Protein AF-A0A087U0K8-F1 (afdb_monomer)

Mean predicted aligned error: 4.53 Å

Structure (mmCIF, N/CA/C/O backbone):
data_AF-A0A087U0K8-F1
#
_entry.id   AF-A0A087U0K8-F1
#
loop_
_atom_site.group_PDB
_atom_site.id
_atom_site.type_symbol
_atom_site.label_atom_id
_atom_site.label_alt_id
_atom_site.label_comp_id
_atom_site.label_asym_id
_atom_site.label_entity_id
_atom_site.label_seq_id
_atom_site.pdbx_PDB_ins_code
_atom_site.Cartn_x
_atom_site.Cartn_y
_atom_site.Cartn_z
_atom_site.occupancy
_atom_site.B_iso_or_equiv
_atom_site.auth_seq_id
_atom_site.auth_comp_id
_atom_site.auth_asym_id
_atom_site.auth_atom_id
_atom_site.pdbx_PDB_model_num
ATOM 1 N N . MET A 1 1 ? -12.348 -7.953 0.608 1.00 82.06 1 MET A N 1
ATOM 2 C CA . MET A 1 1 ? -11.008 -7.376 0.297 1.00 82.06 1 MET A CA 1
ATOM 3 C C . MET A 1 1 ? -10.969 -6.720 -1.085 1.00 82.06 1 MET A C 1
ATOM 5 O O . MET A 1 1 ? -11.552 -7.266 -2.014 1.00 82.06 1 MET A O 1
ATOM 9 N N . LEU A 1 2 ? -10.263 -5.591 -1.221 1.00 92.62 2 LEU A N 1
ATOM 10 C CA . LEU A 1 2 ? -10.025 -4.867 -2.482 1.00 92.62 2 LEU A CA 1
ATOM 11 C C . LEU A 1 2 ? -8.552 -4.988 -2.902 1.00 92.62 2 LEU A C 1
ATOM 13 O O . LEU A 1 2 ? -7.682 -4.677 -2.095 1.00 92.62 2 LEU A O 1
ATOM 17 N N . SER A 1 3 ? -8.262 -5.374 -4.148 1.00 92.19 3 SER A N 1
ATOM 18 C CA . SER A 1 3 ? -6.882 -5.455 -4.655 1.00 92.19 3 SER A CA 1
ATOM 19 C C . SER A 1 3 ? -6.502 -4.260 -5.528 1.00 92.19 3 SER A C 1
ATOM 21 O O . SER A 1 3 ? -7.296 -3.781 -6.337 1.00 92.19 3 SER A O 1
ATOM 23 N N . LEU A 1 4 ? -5.272 -3.785 -5.349 1.00 90.62 4 LEU A N 1
ATOM 24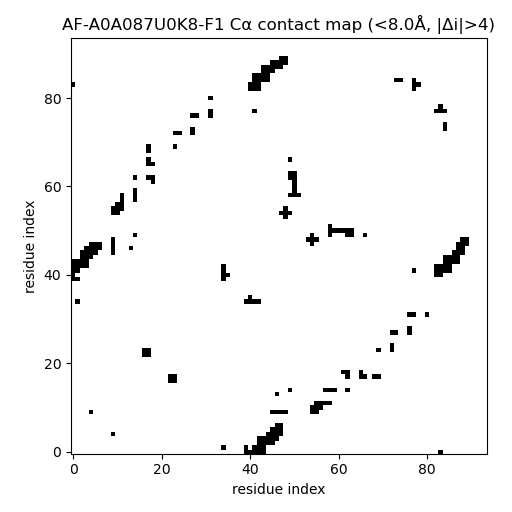 C CA . LEU A 1 4 ? -4.639 -2.720 -6.118 1.00 90.62 4 LEU A CA 1
ATOM 25 C C . LEU A 1 4 ? -3.515 -3.293 -6.977 1.00 90.62 4 LEU A C 1
ATOM 27 O O . LEU A 1 4 ? -2.600 -3.930 -6.456 1.00 90.62 4 LEU A O 1
ATOM 31 N N . GLY A 1 5 ? -3.523 -2.988 -8.270 1.00 88.94 5 GLY A N 1
ATOM 32 C CA . GLY A 1 5 ? -2.470 -3.395 -9.195 1.00 88.94 5 GLY A CA 1
ATOM 33 C C . GLY A 1 5 ? -2.898 -4.561 -10.073 1.00 88.94 5 GLY A C 1
ATOM 34 O O . GLY A 1 5 ? -3.914 -4.493 -10.758 1.00 88.94 5 GLY A O 1
ATOM 35 N N . GLY A 1 6 ? -2.080 -5.609 -10.104 1.00 85.19 6 GLY A N 1
ATOM 36 C CA . GLY A 1 6 ? -2.135 -6.650 -11.126 1.00 85.19 6 GLY A CA 1
ATOM 37 C C . GLY A 1 6 ? -1.274 -6.296 -12.340 1.00 85.19 6 GLY A C 1
ATOM 38 O O . GLY A 1 6 ? -0.830 -5.155 -12.498 1.00 85.19 6 GLY A O 1
ATOM 39 N N . TRP A 1 7 ? -1.008 -7.289 -13.192 1.00 80.94 7 TRP A N 1
ATOM 40 C CA . TRP A 1 7 ? -0.052 -7.183 -14.302 1.00 80.94 7 TRP A CA 1
ATOM 41 C C . TRP A 1 7 ? -0.322 -5.984 -15.224 1.00 80.94 7 TRP A C 1
ATOM 43 O O . TRP A 1 7 ? 0.575 -5.190 -15.487 1.00 80.94 7 TRP A O 1
ATOM 53 N N . GLY A 1 8 ? -1.575 -5.808 -15.657 1.00 81.25 8 GLY A N 1
ATOM 54 C CA . GLY A 1 8 ? -1.951 -4.732 -16.580 1.00 81.25 8 GLY A CA 1
ATOM 55 C C . GLY A 1 8 ? -1.937 -3.327 -15.968 1.00 81.25 8 GLY A C 1
ATOM 56 O O . GLY A 1 8 ? -1.806 -2.349 -16.697 1.00 81.25 8 GLY A O 1
ATOM 57 N N . ASP A 1 9 ? -2.052 -3.211 -14.642 1.00 86.38 9 ASP A N 1
ATOM 58 C CA . ASP A 1 9 ? -2.153 -1.916 -13.963 1.00 86.38 9 ASP A CA 1
ATOM 59 C C . ASP A 1 9 ? -0.817 -1.437 -13.373 1.00 86.38 9 ASP A C 1
ATOM 61 O O . ASP A 1 9 ? -0.628 -0.229 -13.193 1.00 86.38 9 ASP A O 1
ATOM 65 N N . SER A 1 10 ? 0.110 -2.370 -13.107 1.00 83.31 10 SER A N 1
ATOM 66 C CA . SER A 1 10 ? 1.407 -2.201 -12.423 1.00 83.31 10 SER A CA 1
ATOM 67 C C . SER A 1 10 ? 2.430 -1.360 -13.201 1.00 83.31 10 SER A C 1
ATOM 69 O O . SER A 1 10 ? 3.531 -1.793 -13.525 1.00 83.31 10 SER A O 1
ATOM 71 N N . THR A 1 11 ? 2.062 -0.116 -13.483 1.00 83.56 11 THR A N 1
ATOM 72 C CA . THR A 1 11 ? 2.811 0.862 -14.276 1.00 83.56 11 THR A CA 1
ATOM 73 C C . THR A 1 11 ? 3.643 1.807 -13.400 1.00 83.56 11 THR A C 1
ATOM 75 O O . THR A 1 11 ? 3.616 1.745 -12.167 1.00 83.56 11 THR A O 1
ATOM 78 N N . LYS A 1 12 ? 4.353 2.755 -14.032 1.00 85.56 12 LYS A N 1
ATOM 79 C CA . LYS A 1 12 ? 5.179 3.781 -13.367 1.00 85.56 12 LYS A CA 1
ATOM 80 C C . LYS A 1 12 ? 4.444 4.575 -12.273 1.00 85.56 12 LYS A C 1
ATOM 82 O O . LYS A 1 12 ? 5.080 5.037 -11.328 1.00 85.56 12 LYS A O 1
ATOM 87 N N . LYS A 1 13 ? 3.111 4.680 -12.334 1.00 88.50 13 LYS A N 1
ATOM 88 C CA . LYS A 1 13 ? 2.303 5.382 -11.320 1.00 88.50 13 LYS A CA 1
ATOM 89 C C . LYS A 1 13 ? 2.524 4.857 -9.895 1.00 88.50 13 LYS A C 1
ATOM 91 O O . LYS A 1 13 ? 2.447 5.637 -8.951 1.00 88.50 13 LYS A O 1
ATOM 96 N N . TYR A 1 14 ? 2.837 3.567 -9.739 1.00 90.69 14 TYR A N 1
ATOM 97 C CA . TYR A 1 14 ? 3.154 2.973 -8.438 1.00 90.69 14 TYR A CA 1
ATOM 98 C C . TYR A 1 14 ? 4.521 3.427 -7.924 1.00 90.69 14 TYR A C 1
ATOM 100 O O . TYR A 1 14 ? 4.618 3.829 -6.767 1.00 90.69 14 TYR A O 1
ATOM 108 N N . SER A 1 15 ? 5.542 3.467 -8.789 1.00 89.94 15 SER A N 1
ATOM 109 C CA . SER A 1 15 ? 6.852 4.051 -8.456 1.00 89.94 15 SER A CA 1
ATOM 110 C C . SER A 1 15 ? 6.705 5.524 -8.044 1.00 89.94 15 SER A C 1
ATOM 112 O O . SER A 1 15 ? 7.172 5.935 -6.979 1.00 89.94 15 SER A O 1
ATOM 114 N N . ASP A 1 16 ? 5.926 6.299 -8.805 1.00 91.44 16 ASP A N 1
ATOM 115 C CA . ASP A 1 16 ? 5.668 7.714 -8.513 1.00 91.44 16 ASP A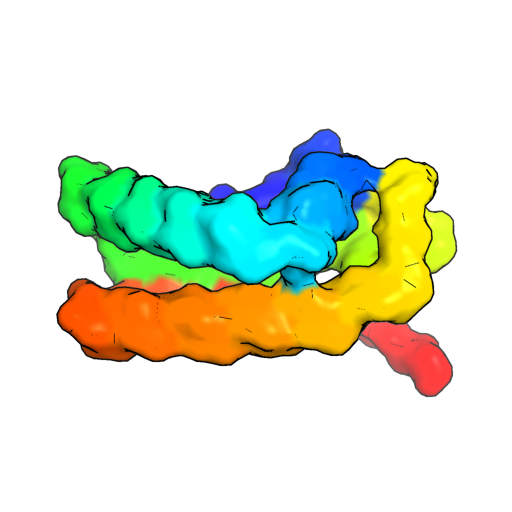 CA 1
ATOM 116 C C . ASP A 1 16 ? 4.891 7.934 -7.211 1.00 91.44 16 ASP A C 1
ATOM 118 O O . ASP A 1 16 ? 5.094 8.951 -6.539 1.00 91.44 16 ASP A O 1
ATOM 122 N N . LEU A 1 17 ? 3.988 7.011 -6.866 1.00 93.81 17 LEU A N 1
ATOM 123 C CA . LEU A 1 17 ? 3.254 7.009 -5.605 1.00 93.81 17 LEU A CA 1
ATOM 124 C C . LEU A 1 17 ? 4.204 6.758 -4.432 1.00 93.81 17 LEU A C 1
ATOM 126 O O . LEU A 1 17 ? 4.229 7.552 -3.489 1.00 93.81 17 LEU A O 1
ATOM 130 N N . VAL A 1 18 ? 4.995 5.681 -4.483 1.00 94.38 18 VAL A N 1
ATOM 131 C CA . VAL A 1 18 ? 5.834 5.284 -3.343 1.00 94.38 18 VAL A CA 1
ATOM 132 C C . VAL A 1 18 ? 6.995 6.251 -3.113 1.00 94.38 18 VAL A C 1
ATOM 134 O O . VAL A 1 18 ? 7.398 6.452 -1.964 1.00 94.38 18 VAL A O 1
ATOM 137 N N . ALA A 1 19 ? 7.488 6.914 -4.162 1.00 93.62 19 ALA A N 1
ATOM 138 C CA . ALA A 1 19 ? 8.591 7.871 -4.079 1.00 93.62 19 ALA A CA 1
ATOM 139 C C . ALA A 1 19 ? 8.265 9.157 -3.292 1.00 93.62 19 ALA A C 1
AT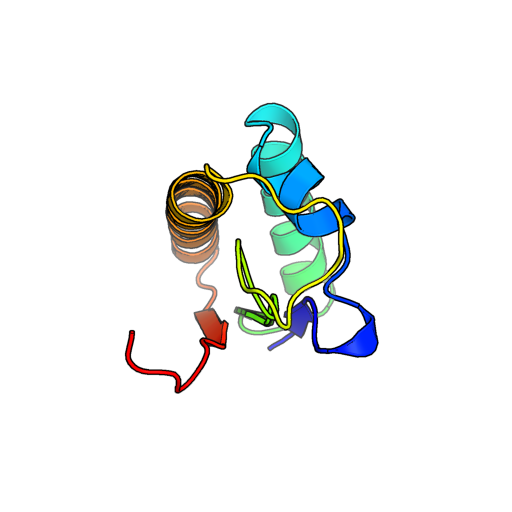OM 141 O O . ALA A 1 19 ? 9.180 9.844 -2.841 1.00 93.62 19 ALA A O 1
ATOM 142 N N . SER A 1 20 ? 6.987 9.494 -3.078 1.00 96.12 20 SER A N 1
ATOM 143 C CA . SER A 1 20 ? 6.584 10.738 -2.404 1.00 96.12 20 SER A CA 1
ATOM 144 C C . SER A 1 20 ? 5.796 10.472 -1.126 1.00 96.12 20 SER A C 1
ATOM 146 O O . SER A 1 20 ? 4.692 9.937 -1.168 1.00 96.12 20 SER A O 1
ATOM 148 N N . SER A 1 21 ? 6.309 10.937 0.016 1.00 96.38 21 SER A N 1
ATOM 149 C CA . SER A 1 21 ? 5.616 10.822 1.310 1.00 96.38 21 SER A CA 1
ATOM 150 C C . SER A 1 21 ? 4.229 11.469 1.301 1.00 96.38 21 SER A C 1
ATOM 152 O O . SER A 1 21 ? 3.284 10.907 1.850 1.00 96.38 21 SER A O 1
ATOM 154 N N . THR A 1 22 ? 4.077 12.615 0.636 1.00 97.62 22 THR A N 1
ATOM 155 C CA . THR A 1 22 ? 2.784 13.291 0.478 1.00 97.62 22 THR A CA 1
ATOM 156 C C . THR A 1 22 ? 1.806 12.441 -0.327 1.00 97.62 22 THR A C 1
ATOM 158 O O . THR A 1 22 ? 0.662 12.266 0.092 1.00 97.62 22 THR A O 1
ATOM 161 N N . LYS A 1 23 ? 2.248 11.862 -1.455 1.00 97.19 23 LYS A N 1
ATOM 162 C CA . LYS A 1 23 ? 1.385 10.989 -2.266 1.00 97.19 23 LYS A CA 1
ATOM 163 C C . LYS A 1 23 ? 0.992 9.729 -1.499 1.00 97.19 23 LYS A C 1
ATOM 165 O O . LYS A 1 23 ? -0.187 9.389 -1.504 1.00 97.19 23 LYS A O 1
ATOM 170 N N . ARG A 1 24 ? 1.931 9.093 -0.785 1.00 97.31 24 ARG A N 1
ATOM 171 C CA . ARG A 1 24 ? 1.644 7.924 0.062 1.00 97.31 24 ARG A CA 1
ATOM 172 C C . ARG A 1 24 ? 0.575 8.228 1.107 1.00 97.31 24 ARG A C 1
ATOM 174 O O . ARG A 1 24 ? -0.438 7.538 1.147 1.00 97.31 24 ARG A O 1
ATOM 181 N N . LYS A 1 25 ? 0.740 9.302 1.889 1.00 97.44 25 LYS A N 1
ATOM 182 C CA . LYS A 1 25 ? -0.238 9.713 2.914 1.00 97.44 25 LYS A CA 1
ATOM 183 C C . LYS A 1 25 ? -1.625 9.970 2.324 1.00 97.44 25 LYS A C 1
ATOM 185 O O . LYS A 1 25 ? -2.619 9.480 2.858 1.00 97.44 25 LYS A O 1
ATOM 190 N N . ASN A 1 26 ? -1.690 10.710 1.217 1.00 97.81 26 ASN A N 1
ATOM 191 C CA . ASN A 1 26 ? -2.956 11.018 0.552 1.00 97.81 26 ASN A CA 1
ATOM 192 C C . ASN A 1 26 ? -3.639 9.755 0.023 1.00 97.81 26 ASN A C 1
ATOM 194 O O . ASN A 1 26 ? -4.840 9.580 0.222 1.00 97.81 26 ASN A O 1
ATOM 198 N N . PHE A 1 27 ? -2.872 8.863 -0.606 1.00 97.19 27 PHE A N 1
ATOM 199 C CA . PHE A 1 27 ? -3.380 7.593 -1.106 1.00 97.19 27 PHE A CA 1
ATOM 200 C C . PHE A 1 27 ? -3.921 6.716 0.021 1.00 97.19 27 PHE A C 1
ATOM 202 O O . PHE A 1 27 ? -5.054 6.264 -0.067 1.00 97.19 27 PHE A O 1
ATOM 209 N N . ILE A 1 28 ? -3.150 6.522 1.096 1.00 97.75 28 ILE A N 1
ATOM 210 C CA . ILE A 1 28 ? -3.541 5.685 2.240 1.00 97.75 28 ILE A CA 1
ATOM 211 C C . ILE A 1 28 ? -4.855 6.179 2.842 1.00 97.75 28 ILE A C 1
ATOM 213 O O . ILE A 1 28 ? -5.774 5.386 3.040 1.00 97.75 28 ILE A O 1
ATOM 217 N N . LYS A 1 29 ? -4.978 7.493 3.068 1.00 97.56 29 LYS A N 1
ATOM 218 C CA . LYS A 1 29 ? -6.217 8.090 3.577 1.00 97.56 29 LYS A CA 1
ATOM 219 C C . LYS A 1 29 ? -7.405 7.757 2.671 1.00 97.56 29 LYS A C 1
ATOM 221 O O . LYS A 1 29 ? -8.428 7.279 3.151 1.00 97.56 29 LYS A O 1
ATOM 226 N N . LYS A 1 30 ? -7.255 7.977 1.362 1.00 97.50 30 LYS A N 1
ATOM 227 C CA . LYS A 1 30 ? -8.327 7.742 0.386 1.00 97.50 30 LYS A CA 1
ATOM 228 C C . LYS A 1 30 ? -8.667 6.264 0.220 1.00 97.50 30 LYS A C 1
ATOM 230 O O . LYS A 1 30 ? -9.840 5.933 0.090 1.00 97.50 30 LYS A O 1
ATOM 235 N N . ALA A 1 31 ? -7.674 5.384 0.277 1.00 96.56 31 ALA A N 1
ATOM 236 C CA . ALA A 1 31 ? -7.873 3.944 0.215 1.00 96.56 31 ALA A CA 1
ATOM 237 C C . ALA A 1 31 ? -8.681 3.448 1.421 1.00 96.56 31 ALA A C 1
ATOM 239 O O . ALA A 1 31 ? -9.669 2.749 1.233 1.00 96.56 31 ALA A O 1
ATOM 240 N N . VAL A 1 32 ? -8.325 3.861 2.643 1.00 96.12 32 VAL A N 1
ATOM 241 C CA . VAL A 1 32 ? -9.075 3.486 3.857 1.00 96.12 32 VAL A CA 1
ATOM 242 C C . VAL A 1 32 ? -10.509 4.021 3.816 1.00 96.12 32 VAL A C 1
ATOM 244 O O . VAL A 1 32 ? -11.435 3.275 4.129 1.00 96.12 32 VAL A O 1
ATOM 247 N N . GLU A 1 33 ? -10.707 5.279 3.401 1.00 96.94 33 GLU A N 1
ATOM 248 C CA . GLU A 1 33 ? -12.047 5.860 3.200 1.00 96.94 33 GLU A CA 1
ATOM 249 C C . GLU A 1 33 ? -12.879 5.008 2.228 1.00 96.94 33 GLU A C 1
ATOM 251 O O . GLU A 1 33 ? -14.014 4.651 2.537 1.00 96.94 33 GLU A O 1
ATOM 256 N N . PHE A 1 34 ? -12.298 4.632 1.086 1.00 97.31 34 PHE A N 1
ATOM 257 C CA . PHE A 1 34 ? -12.962 3.823 0.066 1.00 97.31 34 PHE A CA 1
ATOM 258 C C . PHE A 1 34 ? -13.302 2.412 0.567 1.00 97.31 34 PHE A C 1
ATOM 260 O O . PHE A 1 34 ? -14.431 1.954 0.415 1.00 97.31 34 PHE A O 1
ATOM 267 N N . ILE A 1 35 ? -12.347 1.730 1.204 1.00 96.31 35 ILE A N 1
ATOM 268 C CA . ILE A 1 35 ? -12.526 0.370 1.736 1.00 96.31 35 ILE A CA 1
ATOM 269 C C . ILE A 1 35 ? -13.692 0.331 2.721 1.00 96.31 35 ILE A C 1
ATOM 271 O O . ILE A 1 35 ? -14.575 -0.515 2.589 1.00 96.31 35 ILE A O 1
ATOM 275 N N . LYS A 1 36 ? -13.738 1.294 3.650 1.00 95.19 36 LYS A N 1
ATOM 276 C CA . LYS A 1 36 ? -14.823 1.406 4.630 1.00 95.19 36 LYS A CA 1
ATOM 277 C C . LYS A 1 36 ? -16.160 1.741 3.979 1.00 95.19 36 LYS A C 1
ATOM 279 O O . LYS A 1 36 ? -17.160 1.112 4.305 1.00 95.19 36 LYS A O 1
ATOM 284 N N . ALA A 1 37 ? -16.180 2.704 3.058 1.00 96.94 37 ALA A N 1
ATOM 285 C CA . ALA A 1 37 ? -17.409 3.135 2.392 1.00 96.94 37 ALA A CA 1
ATOM 286 C C . ALA A 1 37 ? -18.081 2.005 1.595 1.00 96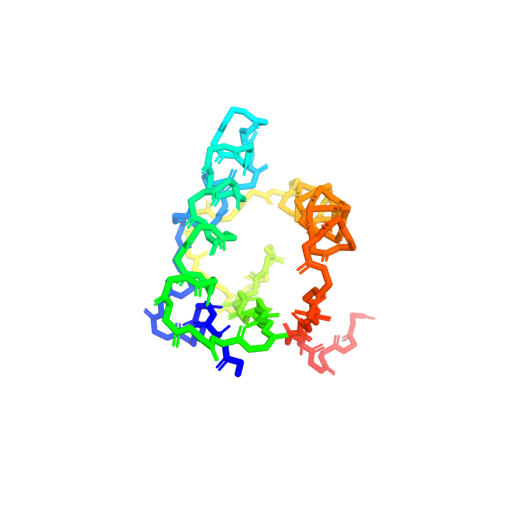.94 37 ALA A C 1
ATOM 288 O O . ALA A 1 37 ? -19.302 1.981 1.474 1.00 96.94 37 ALA A 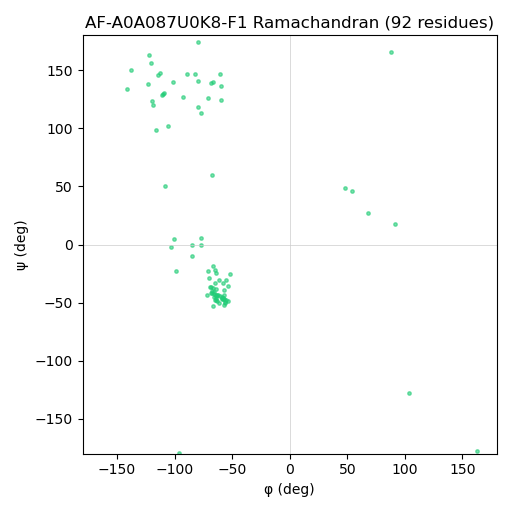O 1
ATOM 289 N N . HIS A 1 38 ? -17.289 1.066 1.079 1.00 96.56 38 HIS A N 1
ATOM 290 C CA . HIS A 1 38 ? -17.774 -0.063 0.290 1.00 96.56 38 HIS A CA 1
ATOM 291 C C . HIS A 1 38 ? -17.873 -1.381 1.076 1.00 96.56 38 HIS A C 1
ATOM 293 O O . HIS A 1 38 ? -18.197 -2.407 0.484 1.00 96.56 38 HIS A O 1
ATOM 299 N N . GLY A 1 39 ? -17.623 -1.369 2.391 1.00 95.25 39 GLY A N 1
ATOM 300 C CA . GLY A 1 39 ? -17.765 -2.552 3.245 1.00 95.25 39 GLY A CA 1
ATOM 301 C C . GLY A 1 39 ? -16.750 -3.663 2.961 1.00 95.25 39 GLY A C 1
ATOM 302 O O . GLY A 1 39 ? -17.049 -4.831 3.181 1.00 95.25 39 GLY A O 1
ATOM 303 N N . PHE A 1 40 ? -15.564 -3.325 2.445 1.00 96.75 40 PHE A N 1
ATOM 304 C CA . PHE A 1 40 ? -14.485 -4.296 2.275 1.00 96.75 40 PHE A CA 1
ATOM 305 C C . PHE A 1 40 ? -13.715 -4.498 3.586 1.00 96.75 40 PHE A C 1
ATOM 307 O O . PHE A 1 40 ? -13.445 -3.552 4.319 1.00 96.75 40 PHE A O 1
ATOM 314 N N . ASP A 1 41 ? -13.232 -5.718 3.803 1.00 95.06 41 ASP A N 1
ATOM 315 C CA . ASP A 1 41 ? -12.535 -6.125 5.040 1.00 95.06 41 ASP A CA 1
ATOM 316 C C . ASP A 1 41 ? -11.030 -5.794 5.037 1.00 95.06 41 ASP A C 1
ATOM 318 O O . ASP A 1 41 ? -10.291 -6.118 5.969 1.00 95.06 41 ASP A O 1
ATOM 322 N N . GLY A 1 42 ? -10.526 -5.200 3.951 1.00 95.00 42 GLY A N 1
ATOM 323 C CA . GLY A 1 42 ? -9.099 -4.950 3.791 1.00 95.00 42 GLY A CA 1
ATOM 324 C C . GLY A 1 42 ? -8.642 -4.656 2.369 1.00 95.00 42 GLY A C 1
ATOM 325 O O . GLY A 1 42 ? -9.443 -4.631 1.426 1.00 95.00 42 GLY A O 1
ATOM 326 N N . ILE A 1 43 ? -7.329 -4.473 2.238 1.00 96.31 43 ILE A N 1
ATOM 327 C CA . ILE A 1 43 ? -6.627 -4.120 1.005 1.00 96.31 43 ILE A CA 1
ATOM 328 C C . ILE A 1 43 ? -5.540 -5.138 0.659 1.00 96.31 43 ILE A C 1
ATOM 330 O O . ILE A 1 43 ? -4.772 -5.561 1.520 1.00 96.31 43 ILE A O 1
ATOM 334 N N . ASP A 1 44 ? -5.452 -5.486 -0.618 1.00 95.44 44 ASP A N 1
ATOM 335 C CA . ASP A 1 44 ? -4.360 -6.256 -1.199 1.00 95.44 44 ASP A CA 1
ATOM 336 C C . ASP A 1 44 ? -3.513 -5.360 -2.106 1.00 95.44 44 ASP A C 1
ATOM 338 O O . ASP A 1 44 ? -4.042 -4.662 -2.973 1.00 95.44 44 ASP A O 1
ATOM 342 N N . VAL A 1 45 ? -2.194 -5.375 -1.926 1.00 93.31 45 VAL A N 1
ATOM 343 C CA . VAL A 1 45 ? -1.264 -4.622 -2.773 1.00 93.31 45 VAL A CA 1
ATOM 344 C C . VAL A 1 45 ? -0.536 -5.580 -3.709 1.00 93.31 45 VAL A C 1
ATOM 346 O O . VAL A 1 45 ? 0.424 -6.250 -3.333 1.00 93.31 45 VAL A O 1
ATOM 349 N N . SER A 1 46 ? -0.976 -5.602 -4.961 1.00 90.69 46 SER A N 1
ATOM 350 C CA . SER A 1 46 ? -0.493 -6.470 -6.033 1.00 90.69 46 SER A CA 1
ATOM 351 C C . SER A 1 46 ? 0.325 -5.698 -7.074 1.00 90.69 46 SER A C 1
ATOM 353 O O . SER A 1 46 ? 0.081 -5.800 -8.277 1.00 90.69 46 SER A O 1
ATOM 355 N N . TRP A 1 47 ? 1.315 -4.916 -6.628 1.00 88.19 47 TRP A N 1
ATOM 356 C CA . TRP A 1 47 ? 2.240 -4.232 -7.539 1.00 88.19 47 TRP A CA 1
ATOM 357 C C . TRP A 1 47 ? 3.285 -5.211 -8.093 1.00 88.19 47 TRP A C 1
ATOM 359 O O . TRP A 1 47 ? 4.150 -5.696 -7.362 1.00 88.19 47 TRP A O 1
ATOM 369 N N . GLN A 1 48 ? 3.219 -5.476 -9.399 1.00 81.88 48 GLN A N 1
ATOM 370 C CA . GLN A 1 48 ? 4.046 -6.465 -10.092 1.00 81.88 48 GLN A CA 1
ATOM 371 C C . GLN A 1 48 ? 4.968 -5.807 -11.136 1.00 81.88 48 GLN A C 1
ATOM 373 O O . GLN A 1 48 ? 4.537 -5.476 -12.231 1.00 81.88 48 GLN A O 1
ATOM 378 N N . TYR A 1 49 ? 6.247 -5.550 -10.855 1.00 71.81 49 TYR A N 1
ATOM 379 C CA . TYR A 1 49 ? 6.928 -5.648 -9.561 1.00 71.81 49 TYR A CA 1
ATOM 380 C C . TYR A 1 49 ? 7.856 -4.437 -9.356 1.00 71.81 49 TYR A C 1
ATOM 382 O O . TYR A 1 49 ? 8.416 -3.934 -10.336 1.00 71.81 49 TYR A O 1
ATOM 390 N N . PRO A 1 50 ? 8.086 -3.994 -8.105 1.00 70.00 50 PRO A N 1
ATOM 391 C CA . PRO A 1 50 ? 9.027 -2.915 -7.815 1.00 70.00 50 PRO A CA 1
ATOM 392 C C . PRO A 1 50 ? 10.448 -3.275 -8.277 1.00 70.00 50 PRO A C 1
ATOM 394 O O . PRO A 1 50 ? 11.006 -4.285 -7.837 1.00 70.00 50 PRO A O 1
ATOM 397 N N . ASN A 1 51 ? 11.058 -2.429 -9.118 1.00 69.94 51 ASN A N 1
ATOM 398 C CA . ASN A 1 51 ? 12.446 -2.577 -9.586 1.00 69.94 51 ASN A CA 1
ATOM 399 C C . ASN A 1 51 ? 12.783 -4.005 -10.096 1.00 69.94 51 ASN A C 1
ATOM 401 O O . ASN A 1 51 ? 13.771 -4.633 -9.683 1.00 69.94 51 ASN A O 1
ATOM 405 N N . CYS A 1 52 ? 11.917 -4.546 -10.958 1.00 69.69 52 CYS A N 1
ATOM 406 C CA . CYS A 1 52 ? 12.105 -5.824 -11.645 1.00 69.69 52 CYS A CA 1
ATOM 407 C C . CYS A 1 52 ? 12.237 -5.601 -13.154 1.00 69.69 52 CYS A C 1
ATOM 409 O O . CYS A 1 52 ? 11.557 -4.743 -13.706 1.00 69.69 52 CYS A O 1
ATOM 411 N N . TRP A 1 53 ? 13.056 -6.414 -13.827 1.00 67.06 53 TRP A N 1
ATOM 412 C CA . TRP A 1 53 ? 13.209 -6.374 -15.287 1.00 67.06 53 TRP A CA 1
ATOM 413 C C . TRP A 1 53 ? 11.920 -6.753 -16.035 1.00 67.06 53 TRP A C 1
ATOM 415 O O . TRP A 1 53 ? 11.731 -6.333 -17.168 1.00 67.06 53 TRP A O 1
ATOM 425 N N . GLN A 1 54 ? 11.030 -7.519 -15.392 1.00 63.75 54 GLN A N 1
ATOM 426 C CA . GLN A 1 54 ? 9.686 -7.841 -15.894 1.00 63.75 54 GLN A CA 1
ATOM 427 C C . GLN A 1 54 ? 8.644 -6.767 -15.549 1.00 63.75 54 GLN A C 1
ATOM 429 O O . GLN A 1 54 ? 7.506 -6.858 -15.993 1.00 63.75 54 GLN A O 1
ATOM 434 N N . GLY A 1 55 ? 8.999 -5.801 -14.698 1.00 65.81 55 GLY A N 1
ATOM 435 C CA . GLY A 1 55 ? 8.110 -4.718 -14.293 1.00 65.81 55 GLY A CA 1
ATOM 436 C C . GLY A 1 55 ? 8.039 -3.609 -15.342 1.00 65.81 55 GLY A C 1
ATOM 437 O O . GLY A 1 55 ? 8.765 -3.607 -16.336 1.00 65.81 55 GLY A O 1
ATOM 438 N N . ALA A 1 56 ? 7.164 -2.633 -15.106 1.00 62.47 56 ALA A N 1
ATOM 439 C CA . ALA A 1 56 ? 7.015 -1.496 -16.004 1.00 62.47 56 ALA A CA 1
ATOM 440 C C . ALA A 1 56 ? 8.304 -0.668 -16.153 1.00 62.47 56 ALA A C 1
ATOM 442 O O . ALA A 1 56 ? 9.061 -0.468 -15.203 1.00 62.47 56 ALA A O 1
ATOM 443 N N . ILE A 1 57 ? 8.502 -0.115 -17.352 1.00 62.94 57 ILE A N 1
ATOM 444 C CA . ILE A 1 57 ? 9.597 0.810 -17.665 1.00 62.94 57 ILE A CA 1
ATOM 445 C C . ILE A 1 57 ? 9.499 2.053 -16.761 1.00 62.94 57 ILE A C 1
ATOM 447 O O . ILE A 1 57 ? 8.420 2.618 -16.576 1.00 62.94 57 ILE A O 1
ATOM 451 N N . GLY A 1 58 ? 10.637 2.500 -16.217 1.00 62.38 58 GLY A N 1
ATOM 452 C CA . GLY A 1 58 ? 10.721 3.718 -15.399 1.00 62.38 58 GLY A CA 1
ATOM 453 C C . GLY A 1 58 ? 10.552 3.513 -13.890 1.00 62.38 58 GLY A C 1
ATOM 454 O O . GLY A 1 58 ? 10.289 4.486 -13.186 1.00 62.38 58 GLY A O 1
ATOM 455 N N . VAL A 1 59 ? 10.703 2.278 -13.401 1.00 69.62 59 VAL A N 1
ATOM 456 C CA . VAL A 1 59 ? 10.863 1.961 -11.971 1.00 69.62 59 VAL A CA 1
ATOM 457 C C . VAL A 1 59 ? 12.210 2.453 -11.433 1.00 69.62 59 VAL A C 1
ATOM 459 O O . VAL A 1 59 ? 13.243 2.343 -12.095 1.00 69.62 59 VAL A O 1
ATOM 462 N N . HIS A 1 60 ? 12.201 3.011 -10.224 1.00 75.81 60 HIS A N 1
ATOM 463 C CA . HIS A 1 60 ? 13.377 3.603 -9.589 1.00 75.81 60 HIS A CA 1
ATOM 464 C C . HIS A 1 60 ? 14.151 2.551 -8.772 1.00 75.81 60 HIS A C 1
ATOM 466 O O . HIS A 1 60 ? 13.533 1.698 -8.128 1.00 75.81 60 HIS A O 1
ATOM 472 N N . PRO A 1 61 ? 15.495 2.618 -8.678 1.00 78.31 61 PRO A N 1
ATOM 473 C CA . PRO A 1 61 ? 16.272 1.700 -7.836 1.00 78.31 61 PRO A CA 1
ATOM 474 C C . PRO A 1 61 ? 15.791 1.645 -6.376 1.00 78.31 61 PRO A C 1
ATOM 476 O O . PRO A 1 61 ? 15.749 0.575 -5.768 1.00 78.31 61 PRO A O 1
ATOM 479 N N . ALA A 1 62 ? 15.353 2.797 -5.858 1.00 85.50 62 ALA A N 1
ATOM 480 C CA . ALA A 1 62 ? 14.818 2.973 -4.506 1.00 85.50 62 ALA A CA 1
ATOM 481 C C . ALA A 1 62 ? 13.367 2.481 -4.318 1.00 85.50 62 ALA A C 1
ATOM 483 O O . ALA A 1 62 ? 12.836 2.570 -3.211 1.00 85.50 62 ALA A O 1
ATOM 484 N N . ASP A 1 63 ? 12.707 1.957 -5.358 1.00 87.19 63 ASP A N 1
ATOM 485 C CA . ASP A 1 63 ? 11.310 1.509 -5.278 1.00 87.19 63 ASP A CA 1
ATOM 486 C C . ASP A 1 63 ? 11.102 0.438 -4.213 1.00 87.19 63 ASP A C 1
ATOM 488 O O . ASP A 1 63 ? 10.067 0.434 -3.562 1.00 87.19 63 ASP A O 1
ATOM 492 N N . LYS A 1 64 ? 12.090 -0.429 -3.971 1.00 86.06 64 LYS A N 1
ATOM 493 C CA . LYS A 1 64 ? 12.002 -1.449 -2.916 1.00 86.06 64 LYS A CA 1
ATOM 494 C C . LYS A 1 64 ? 11.888 -0.827 -1.525 1.00 86.06 64 LYS A C 1
ATOM 496 O O . LYS A 1 64 ? 11.009 -1.194 -0.751 1.00 86.06 64 LYS A O 1
ATOM 501 N N . GLU A 1 65 ? 12.753 0.136 -1.220 1.00 90.06 65 GLU A N 1
ATOM 502 C CA . GLU A 1 65 ? 12.744 0.834 0.069 1.00 90.06 65 GLU A CA 1
ATOM 503 C C . GLU A 1 65 ? 11.498 1.707 0.222 1.00 90.06 65 GLU A C 1
ATOM 505 O O . GLU A 1 65 ? 10.870 1.743 1.280 1.00 90.06 65 GLU A O 1
ATOM 510 N N . ASN A 1 66 ? 11.113 2.397 -0.850 1.00 93.25 66 ASN A N 1
ATOM 511 C CA . ASN A 1 66 ? 9.926 3.238 -0.867 1.00 93.25 66 ASN A CA 1
ATOM 512 C C . ASN A 1 66 ? 8.643 2.413 -0.735 1.00 93.25 66 ASN A C 1
ATOM 514 O O . ASN A 1 66 ? 7.723 2.825 -0.030 1.00 93.25 66 ASN A O 1
ATOM 518 N N . PHE A 1 67 ? 8.599 1.231 -1.351 1.00 92.50 67 PHE A N 1
ATOM 519 C CA . PHE A 1 67 ? 7.500 0.288 -1.198 1.00 92.50 67 PHE A CA 1
ATOM 520 C C . PHE A 1 67 ? 7.419 -0.248 0.231 1.00 92.50 67 PHE A C 1
ATOM 522 O O . PHE A 1 67 ? 6.338 -0.258 0.809 1.00 92.50 67 PHE A O 1
ATOM 529 N N . ALA A 1 68 ? 8.550 -0.593 0.854 1.00 93.38 68 ALA A N 1
ATOM 530 C CA . ALA A 1 68 ? 8.570 -0.992 2.260 1.00 93.38 68 ALA A CA 1
ATOM 531 C C . ALA A 1 68 ? 8.027 0.117 3.181 1.00 93.38 68 ALA A C 1
ATOM 533 O O . ALA A 1 68 ? 7.179 -0.151 4.032 1.00 93.38 68 ALA A O 1
ATOM 534 N N . LYS A 1 69 ? 8.440 1.377 2.970 1.00 95.62 69 LYS A N 1
ATOM 535 C CA . LYS A 1 69 ? 7.900 2.538 3.707 1.00 95.62 69 LYS A CA 1
ATOM 536 C C . LYS A 1 69 ? 6.396 2.697 3.489 1.00 95.62 69 LYS A C 1
ATOM 538 O O . LYS A 1 69 ? 5.657 2.909 4.446 1.00 95.62 69 LYS A O 1
ATOM 543 N N . PHE A 1 70 ? 5.936 2.560 2.246 1.00 96.62 70 PHE A N 1
ATOM 544 C CA . PHE A 1 70 ? 4.515 2.603 1.913 1.00 96.62 70 PHE A CA 1
ATOM 545 C C . PHE A 1 70 ? 3.714 1.521 2.644 1.00 96.62 70 PHE A C 1
ATOM 547 O O . PHE A 1 70 ? 2.699 1.835 3.258 1.00 96.62 70 PHE A O 1
ATOM 554 N N . LEU A 1 71 ? 4.190 0.274 2.646 1.00 96.25 71 LEU A N 1
ATOM 555 C CA . LEU A 1 71 ? 3.530 -0.831 3.344 1.00 96.25 71 LEU A CA 1
ATOM 556 C C . LEU A 1 71 ? 3.498 -0.622 4.862 1.00 96.25 71 LEU A C 1
ATOM 558 O O . LEU A 1 71 ? 2.483 -0.907 5.490 1.00 96.25 71 LEU A O 1
ATOM 562 N N . GLN A 1 72 ? 4.564 -0.079 5.456 1.00 97.31 72 GLN A N 1
ATOM 563 C CA . GLN A 1 72 ? 4.585 0.268 6.882 1.00 97.31 72 GLN A CA 1
ATOM 564 C C . GLN A 1 72 ? 3.553 1.349 7.228 1.00 97.31 72 GLN A C 1
ATOM 566 O O . GLN A 1 72 ? 2.861 1.247 8.241 1.00 97.31 72 GLN A O 1
ATOM 571 N N . GLU A 1 73 ? 3.445 2.390 6.401 1.00 97.81 73 GLU A N 1
ATOM 572 C CA . GLU A 1 73 ? 2.452 3.454 6.576 1.00 97.81 73 GLU A CA 1
ATOM 573 C C . GLU A 1 73 ? 1.021 2.914 6.386 1.00 97.81 73 GLU A C 1
ATOM 575 O O . GLU A 1 73 ? 0.129 3.239 7.173 1.00 97.81 73 GLU A O 1
ATOM 580 N N . LEU A 1 74 ? 0.810 2.046 5.392 1.00 96.75 74 LEU A N 1
ATOM 581 C CA . LEU A 1 74 ? -0.483 1.427 5.103 1.00 96.75 74 LEU A CA 1
ATOM 582 C C . LEU A 1 74 ? -0.918 0.454 6.208 1.00 96.75 74 LEU A C 1
ATOM 584 O O . LEU A 1 74 ? -2.077 0.497 6.614 1.00 96.75 74 LEU A O 1
ATOM 588 N N . ARG A 1 75 ? -0.001 -0.363 6.750 1.00 97.50 75 ARG A N 1
ATOM 589 C CA . ARG A 1 75 ? -0.263 -1.264 7.889 1.00 97.50 75 ARG A CA 1
ATOM 590 C C . ARG A 1 75 ? -0.787 -0.487 9.089 1.00 97.50 75 ARG A C 1
ATOM 592 O O . ARG A 1 75 ? -1.847 -0.826 9.597 1.00 97.50 75 ARG A O 1
ATOM 599 N N . LYS A 1 76 ? -0.114 0.607 9.468 1.00 97.88 76 LYS A N 1
ATOM 600 C CA . LYS A 1 76 ? -0.547 1.464 10.586 1.00 97.88 76 LYS A CA 1
ATOM 601 C C . LYS A 1 76 ? -1.967 1.995 10.393 1.00 97.88 76 LYS A C 1
ATOM 603 O O . LYS A 1 76 ? -2.753 1.994 11.333 1.00 97.88 76 LYS A O 1
ATOM 608 N N . ALA A 1 77 ? -2.299 2.441 9.183 1.00 97.12 77 ALA A N 1
ATOM 609 C CA . ALA A 1 77 ? -3.639 2.934 8.881 1.00 97.12 77 ALA A CA 1
ATOM 610 C C . ALA A 1 77 ? -4.691 1.811 8.890 1.00 97.12 77 ALA A C 1
ATOM 612 O O . ALA A 1 77 ? -5.809 2.031 9.347 1.00 97.12 77 ALA A O 1
ATOM 613 N N . CYS A 1 78 ? -4.330 0.612 8.424 1.00 95.44 78 CYS A N 1
ATOM 614 C CA . CYS A 1 78 ? -5.200 -0.560 8.475 1.00 95.44 78 CYS A CA 1
ATOM 615 C C . CYS A 1 78 ? -5.437 -1.031 9.919 1.00 95.44 78 CYS A C 1
ATOM 617 O O . CYS A 1 78 ? -6.574 -1.326 10.258 1.00 95.44 78 CYS A O 1
ATOM 619 N N . ASP A 1 79 ? -4.419 -1.022 10.789 1.00 96.69 79 ASP A N 1
ATOM 620 C CA . ASP A 1 79 ? -4.557 -1.360 12.219 1.00 96.69 79 ASP A CA 1
ATOM 621 C C . ASP A 1 79 ? -5.547 -0.437 12.928 1.00 96.69 79 ASP A C 1
ATOM 623 O O . ASP A 1 79 ? -6.438 -0.887 13.638 1.00 96.69 79 ASP A O 1
ATOM 627 N N . GLN A 1 80 ? -5.434 0.870 12.687 1.00 96.25 80 GLN A N 1
ATOM 628 C CA . GLN A 1 80 ? -6.353 1.865 13.251 1.00 96.25 80 GLN A CA 1
ATOM 629 C C . GLN A 1 80 ? -7.790 1.715 12.740 1.00 96.25 80 GLN A C 1
ATOM 631 O O . GLN A 1 80 ? -8.729 2.232 13.343 1.00 96.25 80 GLN A O 1
ATOM 636 N N . ALA A 1 81 ? -7.954 1.073 11.589 1.00 94.50 81 ALA A N 1
ATOM 637 C CA . ALA A 1 81 ? -9.221 0.912 10.907 1.00 94.50 81 ALA A CA 1
ATOM 638 C C . ALA A 1 81 ? -9.836 -0.483 11.072 1.00 94.50 81 ALA A C 1
ATOM 640 O O . ALA A 1 81 ? -10.930 -0.668 10.546 1.00 94.50 81 ALA A O 1
ATOM 641 N N . ASP A 1 82 ? -9.155 -1.399 11.768 1.00 95.94 82 ASP A N 1
ATOM 642 C CA . ASP A 1 82 ? -9.484 -2.827 11.856 1.00 95.94 82 ASP A CA 1
ATOM 643 C C . ASP A 1 82 ? -9.619 -3.500 10.475 1.00 95.94 82 ASP A C 1
ATOM 645 O O . ASP A 1 82 ? -10.583 -4.192 10.163 1.00 95.94 82 ASP A O 1
ATOM 649 N N . LEU A 1 83 ? -8.651 -3.222 9.593 1.00 96.38 83 LEU A N 1
ATOM 650 C CA . LEU A 1 83 ? -8.602 -3.729 8.221 1.00 96.38 83 LEU A CA 1
ATOM 651 C C . LEU A 1 83 ? -7.438 -4.707 8.014 1.00 96.38 83 LEU A C 1
ATOM 653 O O . LEU A 1 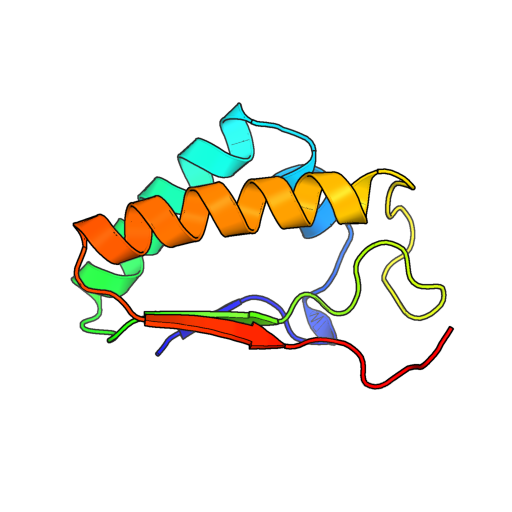83 ? -6.335 -4.552 8.559 1.00 96.38 83 LEU A O 1
ATOM 657 N N . THR A 1 84 ? -7.659 -5.687 7.140 1.00 96.81 84 THR A N 1
ATOM 658 C CA . THR A 1 84 ? -6.618 -6.623 6.693 1.00 96.81 84 THR A CA 1
ATOM 659 C C . THR A 1 84 ? -5.736 -5.985 5.615 1.00 96.81 84 THR A C 1
ATOM 661 O O . THR A 1 84 ? -6.229 -5.293 4.727 1.00 96.81 84 THR A O 1
ATOM 664 N N . LEU A 1 85 ? -4.425 -6.238 5.672 1.00 95.88 85 LEU A N 1
ATOM 665 C CA . LEU A 1 85 ? -3.464 -5.878 4.626 1.00 95.88 85 LEU A CA 1
ATOM 666 C C . LEU A 1 85 ? -2.793 -7.150 4.101 1.00 95.88 85 LEU A C 1
ATOM 668 O O . LEU A 1 85 ? -2.159 -7.862 4.880 1.00 95.88 85 LEU A O 1
ATOM 672 N N . SER A 1 86 ? -2.873 -7.391 2.794 1.00 94.94 86 SER A N 1
ATOM 673 C CA . SER A 1 86 ? -2.094 -8.416 2.089 1.00 94.94 86 SER A CA 1
ATOM 674 C C . SER A 1 86 ? -1.250 -7.806 0.969 1.00 94.94 86 SER A C 1
ATOM 676 O O . SER A 1 86 ? -1.454 -6.663 0.552 1.00 94.94 86 SER A O 1
ATOM 678 N N . VAL A 1 87 ? -0.253 -8.559 0.506 1.00 92.12 87 VAL A N 1
ATOM 679 C CA . VAL A 1 87 ? 0.653 -8.152 -0.574 1.00 92.12 87 VAL A CA 1
ATOM 680 C C . VAL A 1 87 ? 0.945 -9.356 -1.460 1.00 92.12 87 VAL A C 1
ATOM 682 O O . VAL A 1 87 ? 1.316 -10.414 -0.949 1.00 92.12 87 VAL A O 1
ATOM 685 N N . SER A 1 88 ? 0.873 -9.172 -2.779 1.00 88.94 88 SER A N 1
ATOM 686 C CA . SER A 1 88 ? 1.371 -10.154 -3.748 1.00 88.94 88 SER A CA 1
ATOM 687 C C . SER A 1 88 ? 2.816 -9.843 -4.125 1.00 88.94 88 SER A C 1
ATOM 689 O O . SER A 1 88 ? 3.138 -8.734 -4.554 1.00 88.94 88 SER A O 1
ATOM 691 N N . VAL A 1 89 ? 3.697 -10.835 -3.992 1.00 85.38 89 VAL A N 1
ATOM 692 C CA . VAL A 1 89 ? 5.134 -10.716 -4.285 1.00 85.38 89 VAL A CA 1
ATOM 693 C C . VAL A 1 89 ? 5.559 -11.696 -5.374 1.00 85.38 89 VAL A C 1
ATOM 695 O O . VAL A 1 89 ? 4.911 -12.715 -5.602 1.00 85.38 89 VAL A O 1
ATOM 698 N N . ALA A 1 90 ? 6.654 -11.388 -6.070 1.00 79.75 90 ALA A N 1
ATOM 699 C CA . ALA A 1 90 ? 7.211 -12.292 -7.069 1.00 79.75 90 ALA A CA 1
ATOM 700 C C . ALA A 1 90 ? 7.751 -13.562 -6.398 1.00 79.75 90 ALA A C 1
ATOM 702 O O . ALA A 1 90 ? 8.448 -13.478 -5.389 1.00 79.75 90 ALA A O 1
ATOM 703 N N . ALA A 1 91 ? 7.531 -14.722 -7.018 1.00 79.00 91 ALA A N 1
ATOM 704 C CA . ALA A 1 91 ? 8.125 -15.993 -6.591 1.00 79.00 91 ALA A CA 1
ATOM 705 C C . ALA A 1 91 ? 9.615 -16.143 -6.988 1.00 79.00 91 ALA A C 1
ATOM 707 O O . ALA A 1 91 ? 10.210 -17.204 -6.813 1.00 79.00 91 ALA A O 1
ATOM 708 N N . ILE A 1 92 ? 10.228 -15.098 -7.556 1.00 64.75 92 ILE A N 1
ATOM 709 C CA . ILE A 1 92 ? 11.573 -15.151 -8.136 1.00 64.75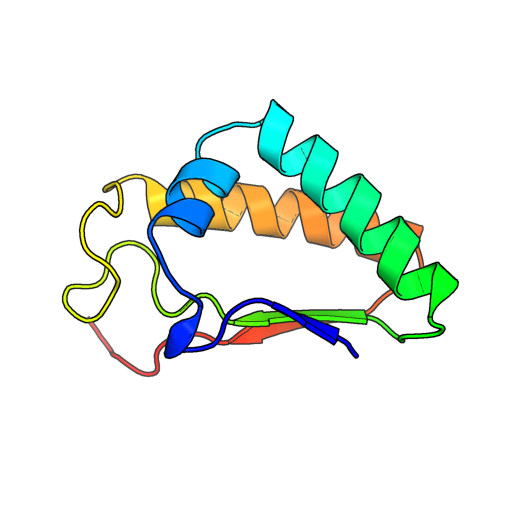 92 ILE A CA 1
ATOM 710 C C . ILE A 1 92 ? 12.628 -15.062 -7.026 1.00 64.75 92 ILE A C 1
ATOM 712 O O . ILE A 1 92 ? 12.737 -14.040 -6.344 1.00 64.75 92 ILE A O 1
ATOM 716 N N . LYS A 1 93 ? 13.457 -16.105 -6.891 1.00 52.06 93 LYS A N 1
ATOM 717 C CA . LYS A 1 93 ? 14.736 -16.023 -6.169 1.00 52.06 93 LYS A CA 1
ATOM 718 C C . LYS A 1 93 ? 15.721 -15.191 -6.995 1.00 52.06 93 LYS A C 1
ATOM 720 O O . LYS A 1 93 ? 15.920 -15.483 -8.171 1.00 52.06 93 LYS A O 1
ATOM 725 N N . ARG A 1 94 ? 16.302 -14.156 -6.383 1.00 53.72 94 ARG A N 1
ATOM 726 C CA . ARG A 1 94 ? 17.524 -13.516 -6.889 1.00 53.72 94 ARG A CA 1
ATOM 727 C C . ARG A 1 94 ? 18.740 -14.293 -6.421 1.00 53.72 94 ARG A C 1
ATOM 729 O O . ARG A 1 94 ? 18.674 -14.810 -5.284 1.00 53.72 94 ARG A O 1
#

Solvent-accessible surface area (backbone atoms only — not comparable to full-atom values): 5260 Å² total; per-residue (Å²): 99,46,77,44,55,38,76,94,58,24,42,43,68,56,40,61,32,37,74,30,71,69,50,40,54,54,47,47,55,51,49,53,53,49,32,59,77,70,72,37,58,25,42,31,44,27,54,43,39,69,64,38,94,88,20,42,76,80,49,43,90,59,29,56,62,25,44,51,52,44,51,56,57,43,47,57,54,25,62,79,64,75,34,47,79,50,70,55,76,81,91,72,83,129

Foldseek 3Di:
DEEDDDDVRLECVLLVQLVDPVSLVVVLVVVLVVCVVVVHQAYEYERPAAPDPSGYPPHDPCSVVSVVVSVVVNVVSCVVSNHDYHYDDDPDDD

InterPro domains:
  IPR001223 Glycoside hydrolase family 18, catalytic domain [PF00704] (1-91)
  IPR001223 Glycoside hydrolase family 18, catalytic domain [PS51910] (1-94)
  IPR017853 Glycoside hydrolase superfamily [SSF51445] (1-91)
  IPR050314 Glycosyl hydrolase family 18 [PTHR11177] (1-91)

Nearest PDB structures (foldseek):
  2ybu-assembly5_E  TM=9.045E-01  e=5.936E-06  Homo sapiens
  3fxy-assembly2_B  TM=9.014E-01  e=8.794E-06  Homo sapiens
  3rm4-assembly1_A  TM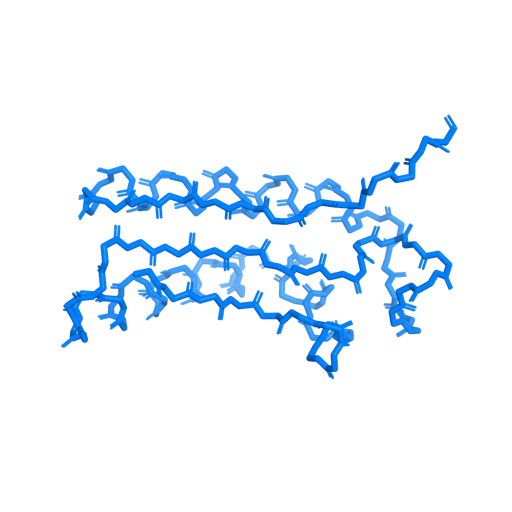=9.019E-01  e=1.220E-05  Homo sapiens
  1hkk-assembly1_A  TM=8.369E-01  e=3.753E-06  Homo sapiens
  1vf8-assembly1_A  TM=8.484E-01  e=1.303E-05  Mus musculus

Sequence (94 aa):
MLSLGGWGDSTKKYSDLVASSTKRKNFIKKAVEFIKAHGFDGIDVSWQYPNCWQGAIGVHPADKENFAKFLQELRKACDQADLTLSVSVAAIKR

Radius of gyration: 12.99 Å; Cα contacts (8 Å, |Δi|>4): 127; chains: 1; bounding box: 35×29×31 Å

Secondary structure (DSSP, 8-state):
-EEEE-TTT-SHHHHHHHT-HHHHHHHHHHHHHHHHHTT-SEEEEE-S-TT-TTS-TT--TTHHHHHHHHHHHHHHHHHHHT-EEEE-------

Organism: Stegodyphus mimosarum (NCBI:txid407821)

pLDDT: mean 88.23, std 11.37, ra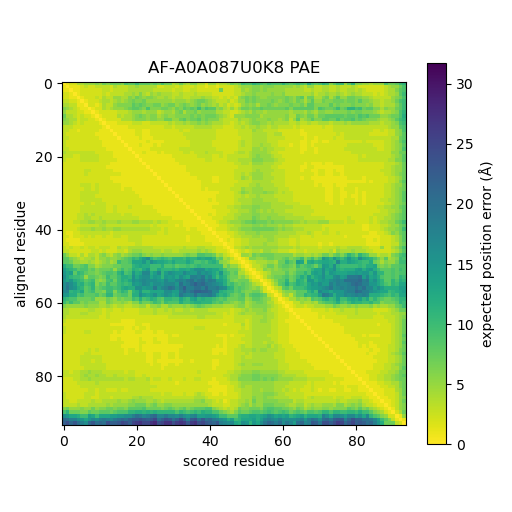nge [52.06, 97.88]